Protein AF-A0A8S2XW57-F1 (afdb_monomer_lite)

Sequence (43 aa):
MTYEKLARAIRYYYSGGVIRPTPGRFTFRFGSGSGFGKTWLPA

Secondary structure (DSSP, 8-state):
--HHHHHHHHHHHHHTTSEEE-SSSS-EEE-TTSSTT------

pLDDT: mean 76.24, std 14.72, range [45.03, 93.88]

Foldseek 3Di:
DDPVVVVVVLVVVCVVQQWPDDPDPPDIDGGPPNVPPPPPPPD

Radius of gyration: 12.87 Å; chains: 1; bounding box: 38×28×19 Å

InterPro domains:
  IPR000418 Ets domain [PF00178] (1-30)
  IPR000418 Ets domain [PS50061] (1-31)
  IPR036388 Winged helix-like DNA-binding domain superfamily [G3DSA:1.10.10.10] (1-39)
  IPR036390 Winged helix DNA-binding domain superfamily [SSF46785] (1-32)

Structure (mmCIF, N/CA/C/O backbone):
data_AF-A0A8S2XW57-F1
#
_entry.id   AF-A0A8S2XW57-F1
#
loop_
_atom_site.group_PDB
_atom_site.id
_atom_site.type_symbol
_atom_site.label_atom_id
_atom_site.label_alt_id
_atom_site.label_comp_id
_atom_site.label_asym_id
_atom_site.label_entity_id
_atom_site.lab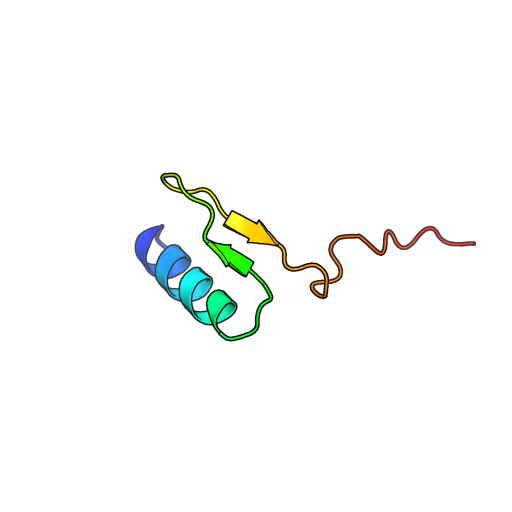el_seq_id
_atom_site.pdbx_PDB_ins_code
_atom_site.Cartn_x
_atom_site.Cartn_y
_atom_site.Cartn_z
_atom_site.occupancy
_atom_site.B_iso_or_equiv
_atom_site.auth_seq_id
_atom_site.auth_comp_id
_atom_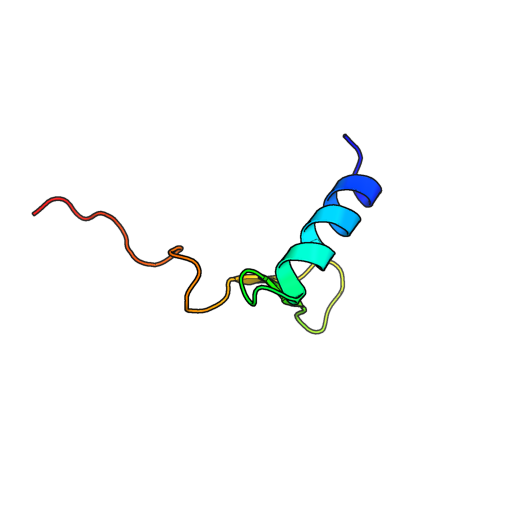site.auth_asym_id
_atom_site.auth_atom_id
_atom_site.pdbx_PDB_model_num
ATOM 1 N N . MET A 1 1 ? 1.440 14.495 10.970 1.00 73.19 1 MET A N 1
ATOM 2 C CA . MET A 1 1 ? 1.169 13.266 10.189 1.00 73.19 1 MET A CA 1
ATOM 3 C C . MET A 1 1 ? 0.035 12.526 10.889 1.00 73.19 1 MET A C 1
ATOM 5 O O . MET A 1 1 ? 0.213 12.200 12.051 1.00 73.19 1 MET A O 1
ATOM 9 N N . THR A 1 2 ? -1.136 12.350 10.268 1.00 93.88 2 THR A N 1
ATOM 10 C CA . THR A 1 2 ? -2.284 11.646 10.885 1.00 93.88 2 THR A CA 1
ATOM 11 C C . THR A 1 2 ? -2.492 10.285 10.232 1.00 93.88 2 THR A C 1
ATOM 13 O O . THR A 1 2 ? -2.040 10.062 9.105 1.00 93.88 2 THR A O 1
ATOM 16 N N . TYR A 1 3 ? -3.210 9.388 10.914 1.00 87.19 3 TYR A N 1
ATOM 17 C CA . TYR A 1 3 ? -3.553 8.071 10.377 1.00 87.19 3 TYR A CA 1
ATOM 18 C C . TYR A 1 3 ? -4.274 8.164 9.023 1.00 87.19 3 TYR A C 1
ATOM 20 O O . TYR A 1 3 ? -3.998 7.388 8.117 1.00 87.19 3 TYR A O 1
ATOM 28 N N . GLU A 1 4 ? -5.139 9.159 8.841 1.00 89.56 4 GLU A N 1
ATOM 29 C CA . GLU A 1 4 ? -5.885 9.359 7.596 1.00 89.56 4 GLU A CA 1
ATOM 30 C C . GLU A 1 4 ? -4.971 9.690 6.411 1.00 89.56 4 GLU A C 1
ATOM 32 O O . GLU A 1 4 ? -5.113 9.117 5.327 1.00 89.56 4 GLU A O 1
ATOM 37 N N . LYS A 1 5 ? -3.979 10.565 6.631 1.00 91.62 5 LYS A N 1
ATOM 38 C CA . LYS A 1 5 ? -2.973 10.913 5.618 1.00 91.62 5 LYS A CA 1
ATOM 39 C C . LYS A 1 5 ? -2.081 9.711 5.295 1.00 91.62 5 LYS A C 1
ATOM 41 O O . LYS A 1 5 ? -1.807 9.449 4.126 1.00 91.62 5 LYS A O 1
ATOM 46 N N . LEU A 1 6 ? -1.701 8.935 6.310 1.00 90.50 6 LEU A N 1
ATOM 47 C CA . LEU A 1 6 ? -0.929 7.701 6.142 1.00 90.50 6 LEU A CA 1
ATOM 48 C C . LEU A 1 6 ? -1.720 6.634 5.367 1.00 90.50 6 LEU A C 1
ATOM 50 O O . LEU A 1 6 ? -1.214 6.053 4.411 1.00 90.50 6 LEU A O 1
ATOM 54 N N . ALA A 1 7 ? -2.985 6.416 5.719 1.00 88.06 7 ALA A N 1
ATOM 55 C CA . ALA A 1 7 ? -3.861 5.469 5.040 1.00 88.06 7 ALA A CA 1
ATOM 56 C C . ALA A 1 7 ? -4.102 5.860 3.575 1.00 88.06 7 ALA A C 1
ATOM 58 O O . ALA A 1 7 ? -4.311 4.987 2.732 1.00 88.06 7 ALA A O 1
ATOM 59 N N . ARG A 1 8 ? -4.060 7.157 3.237 1.00 90.00 8 ARG A N 1
ATOM 60 C CA . ARG A 1 8 ? -4.085 7.611 1.841 1.00 90.00 8 ARG A CA 1
ATOM 61 C C . ARG A 1 8 ? -2.803 7.232 1.097 1.00 90.00 8 ARG A C 1
ATOM 63 O O . ARG A 1 8 ? -2.907 6.758 -0.030 1.00 90.00 8 ARG A O 1
ATOM 70 N N . ALA A 1 9 ? -1.636 7.375 1.725 1.00 89.25 9 ALA A N 1
ATOM 71 C CA . ALA A 1 9 ? -0.360 6.940 1.155 1.00 89.25 9 ALA A CA 1
ATOM 72 C C . ALA A 1 9 ? -0.323 5.417 0.919 1.00 89.25 9 ALA A C 1
ATOM 74 O O . ALA A 1 9 ? 0.033 4.975 -0.170 1.00 89.25 9 ALA A O 1
ATOM 75 N N . ILE A 1 10 ? -0.791 4.621 1.890 1.00 87.62 10 ILE A N 1
ATOM 76 C CA . ILE A 1 10 ? -0.861 3.149 1.794 1.00 87.62 10 ILE A CA 1
ATOM 77 C C . ILE A 1 10 ? -1.671 2.696 0.570 1.00 87.62 10 ILE A C 1
ATOM 79 O O . ILE A 1 10 ? -1.267 1.769 -0.127 1.00 87.62 10 ILE A O 1
ATOM 83 N N . ARG A 1 11 ? -2.773 3.385 0.249 1.00 88.00 11 ARG A N 1
ATOM 84 C CA . ARG A 1 11 ? -3.609 3.050 -0.917 1.00 88.00 11 ARG A CA 1
ATOM 85 C C . ARG A 1 11 ? -2.898 3.236 -2.258 1.00 88.00 11 ARG A C 1
ATOM 87 O O . ARG A 1 11 ? -3.231 2.523 -3.199 1.00 88.00 11 ARG A O 1
ATOM 94 N N . TYR A 1 12 ? -1.923 4.141 -2.367 1.00 89.12 12 TYR A N 1
ATOM 95 C CA . TYR A 1 12 ? -1.142 4.279 -3.603 1.00 89.12 12 TYR A CA 1
ATOM 96 C C . TYR A 1 12 ? -0.240 3.061 -3.854 1.00 89.12 12 TYR A C 1
ATOM 98 O O . TYR A 1 12 ? -0.059 2.659 -5.003 1.00 89.12 12 TYR A O 1
ATOM 106 N N . TYR A 1 13 ? 0.242 2.402 -2.796 1.00 85.00 13 TYR A N 1
ATOM 107 C CA . TYR A 1 13 ? 1.052 1.183 -2.908 1.00 85.00 13 TYR A CA 1
ATOM 108 C C . TYR A 1 13 ? 0.272 -0.047 -3.396 1.00 85.00 13 TYR A C 1
ATOM 110 O O . TYR A 1 13 ? 0.901 -1.040 -3.770 1.00 85.00 13 TYR A O 1
ATOM 118 N N . TYR A 1 14 ? -1.065 0.016 -3.443 1.00 83.56 14 TYR A N 1
ATOM 119 C CA . TYR A 1 14 ? -1.901 -1.057 -3.993 1.00 83.56 14 TYR A CA 1
ATOM 120 C C . TYR A 1 14 ? -1.711 -1.221 -5.498 1.00 83.56 14 TYR A C 1
ATOM 122 O O . TYR A 1 14 ? -1.605 -2.345 -5.979 1.00 83.56 14 TYR A O 1
ATOM 130 N N . SER A 1 15 ? -1.611 -0.105 -6.227 1.00 80.44 15 SER A N 1
ATOM 131 C CA . SER A 1 15 ? -1.418 -0.116 -7.682 1.00 80.44 15 SER A CA 1
ATOM 132 C C . SER A 1 15 ? -0.058 -0.711 -8.068 1.00 80.44 15 SER A C 1
ATOM 134 O O . SER A 1 15 ? 0.045 -1.496 -9.003 1.00 80.44 15 SER A O 1
ATOM 136 N N . GLY A 1 16 ? 0.984 -0.413 -7.283 1.00 79.06 16 GLY A N 1
ATOM 137 C CA . GLY A 1 16 ? 2.337 -0.938 -7.497 1.00 79.06 16 GLY A CA 1
ATOM 13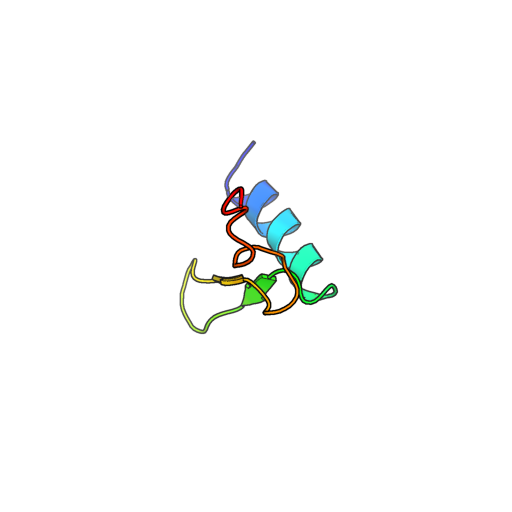8 C C . GLY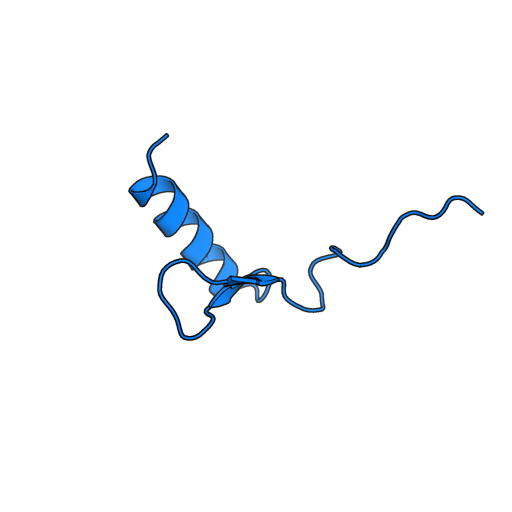 A 1 16 ? 2.567 -2.357 -6.970 1.00 79.06 16 GLY A C 1
ATOM 139 O O . GLY A 1 16 ? 3.693 -2.842 -7.017 1.00 79.06 16 GLY A O 1
ATOM 140 N N . GLY A 1 17 ? 1.548 -3.010 -6.398 1.00 78.12 17 GLY A N 1
ATOM 141 C CA . GLY A 1 17 ? 1.673 -4.358 -5.836 1.00 78.12 17 GLY A CA 1
ATOM 142 C C . GLY A 1 17 ? 2.640 -4.478 -4.649 1.00 78.12 17 GLY A C 1
ATOM 143 O O . GLY A 1 17 ? 2.962 -5.598 -4.253 1.00 78.12 17 GLY A O 1
ATOM 144 N N . VAL A 1 18 ? 3.085 -3.350 -4.079 1.00 82.56 18 VAL A N 1
ATOM 145 C CA . VAL A 1 18 ? 4.016 -3.275 -2.939 1.00 82.56 18 VAL A CA 1
ATOM 146 C C . VAL A 1 18 ? 3.295 -3.631 -1.643 1.00 82.56 18 VAL A C 1
ATOM 148 O O . VAL A 1 18 ? 3.821 -4.372 -0.816 1.00 82.56 18 VAL A O 1
ATOM 151 N N . ILE A 1 19 ? 2.065 -3.146 -1.488 1.00 85.12 19 ILE A N 1
ATOM 152 C CA . ILE A 1 19 ? 1.174 -3.490 -0.382 1.00 85.12 19 ILE A CA 1
ATOM 153 C C . ILE A 1 19 ? -0.136 -3.964 -0.998 1.00 85.12 19 ILE A C 1
ATOM 155 O O . ILE A 1 19 ? -0.622 -3.380 -1.959 1.00 85.12 19 ILE A O 1
ATOM 159 N N . ARG A 1 20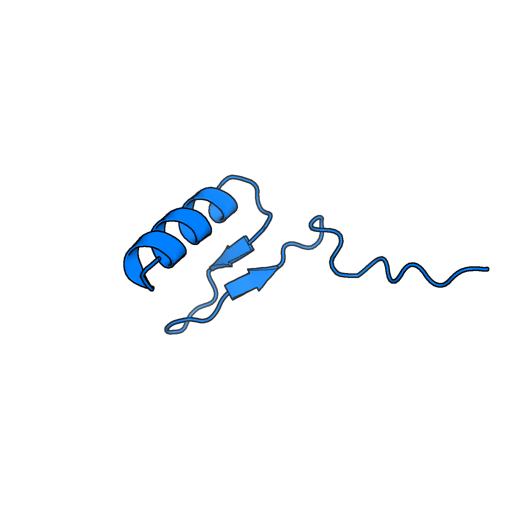 ? -0.716 -5.031 -0.463 1.00 84.75 20 ARG A N 1
ATOM 160 C CA . ARG A 1 20 ? -2.018 -5.561 -0.858 1.00 84.75 20 ARG A CA 1
ATOM 161 C C . ARG A 1 20 ? -2.996 -5.397 0.305 1.00 84.75 20 ARG A C 1
ATOM 163 O O . ARG A 1 20 ? -2.604 -5.638 1.451 1.00 84.75 20 ARG A O 1
ATOM 170 N N . PRO A 1 21 ? -4.247 -4.991 0.046 1.00 85.81 21 PRO A N 1
ATOM 171 C CA . PRO A 1 21 ? -5.265 -4.959 1.085 1.00 85.81 21 PRO A CA 1
ATOM 172 C C . PRO A 1 21 ? -5.585 -6.384 1.549 1.00 85.81 21 PRO A C 1
ATOM 174 O O . PRO A 1 21 ? -5.707 -7.296 0.729 1.00 85.81 21 PRO A O 1
ATOM 177 N N . THR A 1 22 ? -5.730 -6.566 2.859 1.00 86.50 22 THR A N 1
ATOM 178 C CA . THR A 1 22 ? -6.189 -7.824 3.460 1.00 86.50 22 THR A CA 1
ATOM 179 C C . THR A 1 22 ? -7.631 -7.631 3.934 1.00 86.50 22 THR A C 1
ATOM 181 O O . THR A 1 22 ? -7.938 -6.561 4.464 1.00 86.50 22 THR A O 1
ATOM 184 N N . PRO A 1 23 ? -8.532 -8.617 3.768 1.00 83.88 23 PRO A N 1
ATOM 185 C CA . PRO A 1 23 ? -9.863 -8.548 4.366 1.00 83.88 23 PRO A CA 1
ATOM 186 C C . PRO A 1 23 ? -9.747 -8.385 5.890 1.00 83.88 23 PRO A C 1
ATOM 188 O O . PRO A 1 23 ? -9.173 -9.232 6.571 1.00 83.88 23 PRO A O 1
ATOM 191 N N . GLY A 1 24 ? -10.244 -7.260 6.407 1.00 81.94 24 GLY A N 1
ATOM 192 C C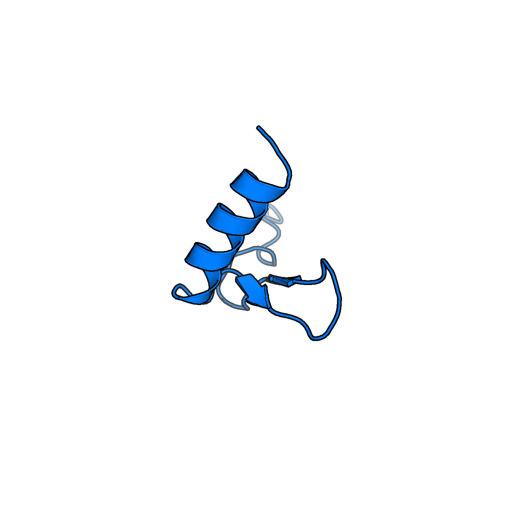A . GLY A 1 24 ? -10.087 -6.840 7.801 1.00 81.94 24 GLY A CA 1
ATOM 193 C C . GLY A 1 24 ? -9.877 -5.327 7.924 1.00 81.94 24 GLY A C 1
ATOM 194 O O . GLY A 1 24 ? -9.562 -4.640 6.950 1.00 81.94 24 GLY A O 1
ATOM 195 N N . ARG A 1 25 ? -10.070 -4.770 9.125 1.00 80.31 25 ARG A N 1
ATOM 196 C CA . ARG A 1 25 ? -9.801 -3.349 9.386 1.00 80.31 25 ARG A CA 1
ATOM 197 C C . ARG A 1 25 ? -8.335 -3.190 9.788 1.00 80.31 25 ARG A C 1
ATOM 199 O O . ARG A 1 25 ? -7.890 -3.830 10.731 1.00 80.31 25 ARG A O 1
ATOM 206 N N . PHE A 1 26 ? -7.613 -2.307 9.096 1.00 81.75 26 PHE A N 1
ATOM 207 C CA . PHE A 1 26 ? -6.208 -1.962 9.378 1.00 81.75 26 PHE A CA 1
ATOM 208 C C . PHE A 1 26 ? -5.176 -3.063 9.099 1.00 81.75 26 PHE A C 1
ATOM 210 O O . PHE A 1 26 ? -4.042 -2.975 9.563 1.00 81.75 26 PHE A O 1
ATOM 217 N N . THR A 1 27 ? -5.541 -4.073 8.312 1.00 84.06 27 THR A N 1
ATOM 218 C CA . THR A 1 27 ? -4.652 -5.181 7.961 1.00 84.06 27 THR A CA 1
ATOM 219 C C . THR A 1 27 ? -4.210 -5.068 6.505 1.00 84.06 27 THR A C 1
ATOM 221 O O . THR A 1 27 ? -5.029 -4.893 5.603 1.00 84.06 27 THR A O 1
ATOM 224 N N . PHE A 1 28 ? -2.906 -5.199 6.268 1.00 84.94 28 PHE A N 1
ATOM 225 C CA . PHE A 1 28 ? -2.311 -5.146 4.934 1.00 84.94 28 PHE A CA 1
ATOM 226 C C . PHE A 1 28 ? -1.231 -6.217 4.803 1.00 84.94 28 PHE A C 1
ATOM 228 O O . PHE A 1 28 ? -0.624 -6.619 5.795 1.00 84.94 28 PHE A O 1
ATOM 235 N N . ARG A 1 29 ? -0.977 -6.674 3.577 1.00 84.06 29 ARG A N 1
ATOM 236 C CA . ARG A 1 29 ? 0.055 -7.666 3.269 1.00 84.06 29 ARG A CA 1
ATOM 237 C C . ARG A 1 29 ? 1.100 -7.062 2.343 1.00 84.06 29 ARG A C 1
ATOM 239 O O . ARG A 1 29 ? 0.752 -6.521 1.299 1.00 84.06 29 ARG A O 1
ATOM 246 N N . PHE A 1 30 ? 2.375 -7.200 2.677 1.00 82.88 30 PHE A N 1
ATOM 247 C CA . PHE A 1 30 ? 3.458 -6.829 1.768 1.00 82.88 30 PHE A CA 1
ATOM 248 C C . PHE A 1 30 ? 3.494 -7.772 0.557 1.00 82.88 30 PHE A C 1
ATOM 250 O O . PHE A 1 30 ? 3.321 -8.988 0.684 1.00 82.88 30 PHE A O 1
ATOM 257 N N . GLY A 1 31 ? 3.646 -7.209 -0.641 1.00 76.00 31 GLY A N 1
ATOM 258 C CA . GLY A 1 31 ? 3.707 -7.971 -1.883 1.00 76.00 31 GLY A CA 1
ATOM 259 C C . GLY A 1 31 ? 4.991 -8.793 -1.978 1.00 76.00 31 GLY A C 1
ATOM 260 O O . GLY A 1 31 ? 6.040 -8.367 -1.510 1.00 76.00 31 GLY A O 1
ATOM 261 N N . SER A 1 32 ? 4.935 -9.950 -2.642 1.00 70.38 32 SER A N 1
ATOM 262 C CA . SER A 1 32 ? 6.076 -10.876 -2.761 1.00 70.38 32 SER A CA 1
ATOM 263 C C . SER A 1 32 ? 7.318 -10.283 -3.455 1.00 70.38 32 SER A C 1
ATOM 265 O O . SER A 1 32 ? 8.403 -10.835 -3.315 1.00 70.38 32 SER A O 1
ATOM 267 N N . GLY A 1 33 ? 7.168 -9.185 -4.210 1.00 62.16 33 GLY A N 1
ATOM 268 C CA . GLY A 1 33 ? 8.269 -8.449 -4.849 1.00 62.16 33 GLY A CA 1
ATOM 269 C C . GLY A 1 33 ? 8.763 -7.235 -4.053 1.00 62.16 33 GLY A C 1
ATOM 270 O O . GLY A 1 33 ? 9.785 -6.651 -4.400 1.00 62.16 33 GLY A O 1
ATOM 271 N N . SER A 1 34 ? 8.063 -6.854 -2.980 1.00 56.81 34 SER A N 1
ATOM 272 C CA . SER A 1 34 ? 8.594 -5.900 -2.009 1.00 56.81 34 SER A CA 1
ATOM 273 C C . SER A 1 34 ? 9.628 -6.658 -1.181 1.00 56.81 34 SER A C 1
ATOM 275 O O . SER A 1 34 ? 9.309 -7.701 -0.622 1.00 56.81 34 SER A O 1
ATOM 277 N N . GLY A 1 35 ? 10.887 -6.222 -1.189 1.00 57.47 35 GLY A N 1
ATOM 278 C CA . GLY A 1 35 ? 12.048 -6.948 -0.651 1.00 57.47 35 GLY A CA 1
ATOM 279 C C . GLY A 1 35 ? 12.062 -7.199 0.865 1.00 57.47 35 GLY A C 1
ATOM 280 O O . GLY A 1 35 ? 13.133 -7.247 1.452 1.00 57.47 35 GLY A O 1
ATOM 281 N N . PHE A 1 36 ? 10.912 -7.393 1.507 1.00 52.44 36 PHE A N 1
ATOM 282 C CA . PHE A 1 36 ? 10.725 -7.703 2.925 1.00 52.44 36 PHE A CA 1
ATOM 283 C C . PHE A 1 36 ? 10.907 -9.206 3.224 1.00 52.44 36 PHE A C 1
ATOM 285 O O . PHE A 1 36 ? 10.125 -9.836 3.928 1.00 52.44 36 PHE A O 1
ATOM 292 N N . GLY A 1 37 ? 11.926 -9.797 2.607 1.00 49.62 37 GLY A N 1
ATOM 293 C CA . GLY A 1 37 ? 12.260 -11.224 2.696 1.00 49.62 37 GLY A CA 1
ATOM 294 C C . GLY A 1 37 ? 13.648 -11.555 2.154 1.00 49.62 37 GLY A C 1
ATOM 295 O O . GLY A 1 37 ? 14.114 -12.680 2.295 1.00 49.62 37 GLY A O 1
ATOM 296 N N . LYS A 1 38 ? 14.349 -10.571 1.578 1.00 52.56 38 LYS A N 1
ATOM 297 C CA . LYS A 1 38 ? 15.791 -10.661 1.369 1.00 52.56 38 LYS A CA 1
ATOM 298 C C . LYS A 1 38 ? 16.432 -10.110 2.629 1.00 52.56 38 LYS A C 1
ATOM 300 O O . LYS A 1 38 ? 16.858 -8.961 2.673 1.00 52.56 38 LYS A O 1
ATOM 305 N N . THR A 1 39 ? 16.391 -10.904 3.695 1.00 52.34 39 THR A N 1
ATOM 306 C CA . THR A 1 39 ? 17.322 -10.717 4.801 1.00 52.34 39 THR A CA 1
ATOM 307 C C . THR A 1 39 ? 18.695 -10.668 4.152 1.00 52.34 39 THR A C 1
ATOM 309 O O . THR A 1 39 ? 19.119 -11.639 3.526 1.00 52.34 39 THR A O 1
ATOM 312 N N . TRP A 1 40 ? 19.336 -9.506 4.209 1.00 50.06 40 TRP A N 1
ATOM 313 C CA . TRP A 1 40 ? 20.757 -9.373 3.950 1.00 50.06 40 TRP A CA 1
ATOM 314 C C . TRP A 1 40 ? 21.459 -10.179 5.045 1.00 50.06 40 TRP A C 1
ATOM 316 O O . TRP A 1 40 ? 21.846 -9.629 6.068 1.00 50.06 40 TRP A O 1
ATOM 326 N N . LEU A 1 41 ? 21.507 -11.502 4.892 1.00 45.03 41 LEU A N 1
ATOM 327 C CA . LEU A 1 41 ? 22.477 -12.327 5.588 1.00 45.03 41 LEU A CA 1
ATOM 328 C C . LEU A 1 41 ? 23.805 -12.017 4.895 1.00 45.03 41 LEU A C 1
ATOM 330 O O . LEU A 1 41 ? 23.943 -12.376 3.721 1.00 45.03 41 LEU A O 1
ATOM 334 N N . PRO A 1 42 ? 24.733 -11.281 5.535 1.00 46.12 42 PRO A N 1
ATOM 335 C CA . PRO A 1 42 ? 26.091 -11.236 5.023 1.00 46.12 42 PRO A CA 1
ATOM 336 C C . PRO A 1 42 ? 26.606 -12.679 4.980 1.00 46.12 42 PRO A C 1
ATOM 338 O O . PRO A 1 42 ? 26.392 -13.439 5.928 1.00 46.12 42 PRO A O 1
ATOM 341 N N . ALA A 1 43 ? 27.176 -13.048 3.832 1.00 54.78 43 ALA A N 1
ATOM 342 C CA . ALA A 1 43 ? 27.925 -14.288 3.673 1.00 54.78 43 ALA A CA 1
ATOM 343 C C . ALA A 1 43 ? 29.095 -14.347 4.663 1.00 54.78 43 ALA A C 1
ATOM 345 O O . ALA A 1 43 ? 29.631 -13.262 4.995 1.00 54.78 43 ALA A O 1
#

Organism: NCBI:txid392030